Protein AF-A0A1Q5UJ28-F1 (afdb_monomer_lite)

pLDDT: mean 77.46, std 13.83, range [41.47, 95.75]

Organism: NCBI:txid1316194

Secondary structure (DSSP, 8-state):
--TTPPEEESSS----TTEEE--TTSPPEEEE-TTS-HHHHHHHHHHHHHHTTT--TTS-SEEEE-HHHHHHHHHHHHHHHHHHTTS---------SHHHHHHHHHHHTTSEEEEEETTEEEEEEPPPHHHHTT--

Radius of gyration: 19.51 Å; chains: 1; bounding box: 50×35×51 Å

Sequence (136 aa):
MLSTALIIDQTGITDAPNSVKSLPNLRSVAVIDRTADVEKAAQQILPAHLAFSGQSPHAPDLIIVNEWVKDKFIDTMTQERLRLNREVRSSHADKHVAWKKAVTDAESKGEAKLIKKEGLYMVDVQQSLADAALTL

Structure (mmCIF, N/CA/C/O backbone):
data_AF-A0A1Q5UJ28-F1
#
_entry.id   AF-A0A1Q5UJ28-F1
#
loop_
_atom_site.group_PDB
_atom_site.id
_atom_site.type_symbol
_atom_site.label_atom_id
_atom_site.label_alt_id
_atom_site.label_comp_id
_atom_site.label_asym_id
_atom_site.label_entity_id
_atom_site.label_seq_id
_atom_site.pdbx_PDB_ins_code
_atom_site.Cartn_x
_atom_site.Cartn_y
_atom_site.Cartn_z
_atom_site.occupancy
_atom_site.B_iso_or_equiv
_atom_site.auth_seq_id
_atom_site.auth_comp_id
_atom_site.auth_asym_id
_atom_site.auth_atom_id
_atom_site.pdbx_PDB_model_num
ATOM 1 N N . MET A 1 1 ? 23.231 -10.901 -37.982 1.00 52.78 1 MET A N 1
ATOM 2 C CA . MET A 1 1 ? 22.543 -11.708 -36.947 1.00 52.78 1 MET A CA 1
ATOM 3 C C . MET A 1 1 ? 21.859 -10.887 -35.841 1.00 52.78 1 MET A C 1
ATOM 5 O O . MET A 1 1 ? 21.143 -11.490 -35.062 1.00 52.78 1 MET A O 1
ATOM 9 N N . LEU A 1 2 ? 21.965 -9.545 -35.794 1.00 56.41 2 LEU A N 1
ATOM 10 C CA . LEU A 1 2 ? 21.183 -8.699 -34.860 1.00 56.41 2 LEU A CA 1
ATOM 11 C C . LEU A 1 2 ? 19.879 -8.119 -35.445 1.00 56.41 2 LEU A C 1
ATOM 13 O O . LEU A 1 2 ? 19.094 -7.537 -34.710 1.00 56.41 2 LEU A O 1
ATOM 17 N N . SER A 1 3 ? 19.614 -8.296 -36.742 1.00 62.53 3 SER A N 1
ATOM 18 C CA . SER A 1 3 ? 18.458 -7.705 -37.440 1.00 62.53 3 SER A CA 1
ATOM 19 C C . SER A 1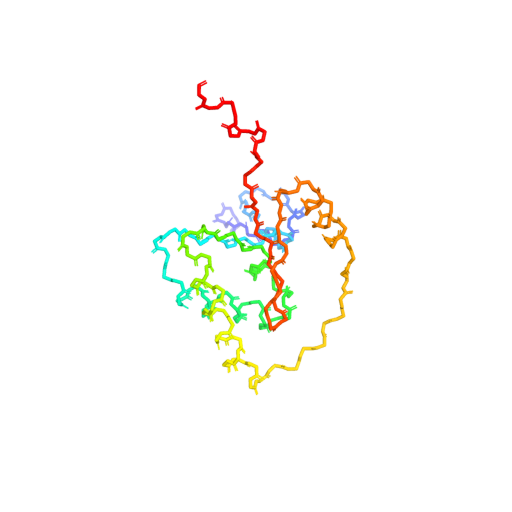 3 ? 17.090 -8.252 -37.005 1.00 62.53 3 SER A C 1
ATOM 21 O O . SER A 1 3 ? 16.071 -7.719 -37.425 1.00 62.53 3 SER A O 1
ATOM 23 N N . THR A 1 4 ? 17.062 -9.306 -36.187 1.00 74.19 4 THR A N 1
ATOM 24 C CA . THR A 1 4 ? 15.841 -9.963 -35.686 1.00 74.19 4 THR A CA 1
ATOM 25 C C . THR A 1 4 ? 15.706 -9.907 -34.162 1.00 74.19 4 THR A C 1
ATOM 27 O O . THR A 1 4 ? 14.743 -10.443 -33.621 1.00 74.19 4 THR A O 1
ATOM 30 N N . ALA A 1 5 ? 16.659 -9.295 -33.452 1.00 79.00 5 ALA A N 1
ATOM 31 C CA . ALA A 1 5 ? 16.641 -9.239 -31.993 1.00 79.00 5 ALA A CA 1
ATOM 32 C C . ALA A 1 5 ? 15.830 -8.029 -31.499 1.00 79.00 5 ALA A C 1
ATOM 34 O O . ALA A 1 5 ? 16.018 -6.916 -31.993 1.00 79.00 5 ALA A O 1
ATOM 35 N N . LEU A 1 6 ? 14.948 -8.253 -30.520 1.00 82.25 6 LEU A N 1
ATOM 36 C CA . LEU A 1 6 ? 14.272 -7.199 -29.759 1.00 82.25 6 LEU A CA 1
ATOM 37 C C . LEU A 1 6 ? 15.166 -6.802 -28.579 1.00 82.25 6 LEU A C 1
ATOM 39 O O . LEU A 1 6 ? 15.479 -7.640 -27.733 1.00 82.25 6 LEU A O 1
ATOM 43 N N . ILE A 1 7 ? 15.586 -5.541 -28.520 1.00 85.12 7 ILE A N 1
ATOM 44 C CA . ILE A 1 7 ? 16.433 -5.035 -27.433 1.00 85.12 7 ILE A CA 1
ATOM 45 C C . ILE A 1 7 ? 15.539 -4.611 -26.264 1.00 85.12 7 ILE A C 1
ATOM 47 O O . ILE A 1 7 ? 14.629 -3.808 -26.442 1.00 85.12 7 ILE A O 1
ATOM 51 N N . ILE A 1 8 ? 15.803 -5.107 -25.055 1.00 84.06 8 ILE A N 1
ATOM 52 C CA . ILE A 1 8 ? 15.172 -4.584 -23.836 1.00 84.06 8 ILE A CA 1
ATOM 53 C C . ILE A 1 8 ? 16.133 -3.563 -23.220 1.00 84.06 8 ILE A C 1
ATOM 55 O O . ILE A 1 8 ? 17.163 -3.941 -22.664 1.00 84.06 8 ILE A O 1
ATOM 59 N N . ASP A 1 9 ? 15.813 -2.274 -23.318 1.00 83.00 9 ASP A N 1
ATOM 60 C CA . ASP A 1 9 ? 16.581 -1.220 -22.653 1.00 83.00 9 ASP A CA 1
ATOM 61 C C . ASP A 1 9 ? 16.088 -1.043 -21.212 1.00 83.00 9 ASP A C 1
ATOM 63 O O . ASP A 1 9 ? 15.054 -0.425 -20.966 1.00 83.00 9 ASP A O 1
ATOM 67 N N . GLN A 1 10 ? 16.845 -1.583 -20.256 1.00 79.31 10 GLN A N 1
ATOM 68 C CA . GLN A 1 10 ? 16.580 -1.447 -18.817 1.00 79.31 10 GLN A CA 1
ATOM 69 C C . GLN A 1 10 ? 17.224 -0.201 -18.192 1.00 79.31 10 GLN A C 1
ATOM 71 O O . GLN A 1 10 ? 17.098 0.032 -16.994 1.00 79.31 10 GLN A O 1
ATOM 76 N N . THR A 1 11 ? 17.952 0.587 -18.981 1.00 75.50 11 THR A N 1
ATOM 77 C CA . THR A 1 11 ? 18.633 1.801 -18.512 1.00 75.50 11 THR A CA 1
ATOM 78 C C . THR A 1 11 ? 17.813 3.051 -18.806 1.00 75.50 11 THR A C 1
ATOM 80 O O . THR A 1 11 ? 17.913 4.038 -18.082 1.00 75.50 11 THR A O 1
ATOM 83 N N . GLY A 1 12 ? 16.982 3.004 -19.853 1.00 72.56 12 GLY A N 1
ATOM 84 C CA . GLY A 1 12 ? 16.213 4.144 -20.347 1.00 72.56 12 GLY A CA 1
ATOM 85 C C . GLY A 1 12 ? 17.037 5.160 -21.136 1.00 72.56 12 GLY A C 1
ATOM 86 O O . GLY A 1 12 ? 16.497 6.190 -21.537 1.00 72.56 12 GLY A O 1
ATOM 87 N N . ILE A 1 13 ? 18.329 4.891 -21.332 1.00 76.50 13 ILE A N 1
ATOM 88 C CA . ILE A 1 13 ? 19.301 5.805 -21.944 1.00 76.50 13 ILE A CA 1
ATOM 89 C C . ILE A 1 13 ? 19.462 5.503 -23.441 1.00 76.50 13 ILE A C 1
ATOM 91 O O . ILE A 1 13 ? 19.932 6.349 -24.197 1.00 76.50 13 ILE A O 1
ATOM 95 N N . THR A 1 14 ? 19.079 4.307 -23.892 1.00 73.75 14 THR A N 1
ATOM 96 C CA . THR A 1 14 ? 19.401 3.830 -25.236 1.00 73.75 14 THR A CA 1
ATOM 97 C C . THR A 1 14 ? 18.240 4.081 -26.198 1.00 73.75 14 THR A C 1
ATOM 99 O O . THR A 1 14 ? 17.115 3.650 -25.961 1.00 73.75 14 THR A O 1
ATOM 102 N N . ASP A 1 15 ? 18.525 4.714 -27.336 1.00 72.44 15 ASP A N 1
ATOM 103 C CA . ASP A 1 15 ? 17.569 4.922 -28.436 1.00 72.44 15 ASP A CA 1
ATOM 104 C C . ASP A 1 15 ? 17.846 3.969 -29.612 1.00 72.44 15 ASP A C 1
ATOM 106 O O . ASP A 1 15 ? 17.934 4.367 -30.774 1.00 72.44 15 ASP A O 1
ATOM 110 N N . ALA A 1 16 ? 18.036 2.680 -29.318 1.00 78.69 16 ALA A N 1
ATOM 111 C CA . ALA A 1 16 ? 18.279 1.683 -30.356 1.00 78.69 16 ALA A CA 1
ATOM 112 C C . ALA A 1 16 ? 16.986 1.377 -31.144 1.00 78.69 16 ALA A C 1
ATOM 114 O O . ALA A 1 16 ? 15.922 1.217 -30.533 1.00 78.69 16 ALA A O 1
ATOM 115 N N . PRO A 1 17 ? 17.044 1.237 -32.483 1.00 75.38 17 PRO A N 1
ATOM 116 C CA . PRO A 1 17 ? 15.907 0.757 -33.263 1.00 75.38 17 PRO A CA 1
ATOM 117 C C . PRO A 1 17 ? 15.544 -0.681 -32.857 1.00 75.38 17 PRO A C 1
ATOM 119 O O . PRO A 1 17 ? 16.423 -1.483 -32.547 1.00 75.38 17 PRO A O 1
ATOM 122 N N . ASN A 1 18 ? 14.245 -1.006 -32.872 1.00 79.75 18 ASN A N 1
ATOM 123 C CA . ASN A 1 18 ? 13.694 -2.281 -32.389 1.00 79.75 18 ASN A CA 1
ATOM 124 C C . ASN A 1 18 ? 13.981 -2.556 -30.896 1.00 79.75 18 ASN A C 1
ATOM 126 O O . ASN A 1 18 ? 14.420 -3.648 -30.522 1.00 79.75 18 ASN A O 1
ATOM 130 N N . SER A 1 19 ? 13.741 -1.552 -30.042 1.00 84.75 19 SER A N 1
ATOM 131 C CA . SER A 1 19 ? 13.891 -1.668 -28.590 1.00 84.75 19 SER A CA 1
ATOM 132 C C . SER A 1 19 ? 12.603 -1.373 -27.815 1.00 84.75 19 SER A C 1
ATOM 134 O O . SER A 1 19 ? 11.763 -0.580 -28.238 1.00 84.75 19 SER A O 1
ATOM 136 N N . VAL A 1 20 ? 12.455 -2.026 -26.661 1.00 83.88 20 VAL A N 1
ATOM 137 C CA . VAL A 1 20 ? 11.432 -1.746 -25.647 1.00 83.88 20 VAL A CA 1
ATOM 138 C C . VAL A 1 20 ? 12.133 -1.189 -24.417 1.00 83.88 20 VAL A C 1
ATOM 140 O O . VAL A 1 20 ? 13.053 -1.815 -23.889 1.00 83.88 20 VAL A O 1
ATOM 143 N N . LYS A 1 21 ? 11.686 -0.021 -23.946 1.00 83.31 21 LYS A N 1
ATOM 144 C CA . LYS A 1 21 ? 12.225 0.621 -22.743 1.00 83.31 21 LYS A CA 1
ATOM 145 C C . LYS A 1 21 ? 11.517 0.096 -21.498 1.00 83.31 21 LYS A C 1
ATOM 147 O O . LYS A 1 21 ? 10.309 0.254 -21.348 1.00 83.31 21 LYS A O 1
ATOM 152 N N . SER A 1 22 ? 12.287 -0.482 -20.588 1.00 75.44 22 SER A N 1
ATOM 153 C CA . SER A 1 22 ? 11.869 -0.845 -19.239 1.00 75.44 22 SER A CA 1
ATOM 154 C C . SER A 1 22 ? 12.533 0.125 -18.271 1.00 75.44 22 SER A C 1
ATOM 156 O O . SER A 1 22 ? 13.670 -0.087 -17.870 1.00 75.44 22 SER A O 1
ATOM 158 N N . LEU A 1 23 ? 11.844 1.206 -17.913 1.00 74.12 23 LEU A N 1
ATOM 159 C CA . LEU A 1 23 ? 12.390 2.229 -17.021 1.00 74.12 23 LEU A CA 1
ATOM 160 C C . LEU A 1 23 ? 12.314 1.759 -15.552 1.00 74.12 23 LEU A C 1
ATOM 162 O O . LEU A 1 23 ? 11.216 1.716 -14.997 1.00 74.12 23 LEU A O 1
ATOM 166 N N . PRO A 1 24 ? 13.445 1.462 -14.883 1.00 68.50 24 PRO A N 1
ATOM 167 C CA . PRO A 1 24 ? 13.454 0.959 -13.506 1.00 68.50 24 PRO A CA 1
ATOM 168 C C . PRO A 1 24 ? 13.144 2.055 -12.476 1.00 68.50 24 PRO A C 1
ATOM 170 O O . PRO A 1 24 ? 12.895 1.766 -11.314 1.00 68.50 24 PRO A O 1
ATOM 173 N N . ASN A 1 25 ? 13.157 3.320 -12.899 1.00 73.19 25 ASN A N 1
ATOM 174 C CA . ASN A 1 25 ? 12.866 4.471 -12.044 1.00 73.19 25 ASN A CA 1
ATOM 175 C C . ASN A 1 25 ? 11.381 4.863 -12.063 1.00 73.19 25 ASN A C 1
ATOM 177 O O . ASN A 1 25 ? 11.009 5.866 -11.452 1.00 73.19 25 ASN A O 1
ATOM 181 N N . LEU A 1 26 ? 10.539 4.139 -12.809 1.00 75.50 26 LEU A N 1
ATOM 182 C CA . LEU A 1 26 ? 9.104 4.391 -12.789 1.00 75.50 26 LEU A CA 1
ATOM 183 C C . LEU A 1 26 ? 8.498 3.912 -11.479 1.00 75.50 26 LEU A C 1
ATOM 185 O O . LEU A 1 26 ? 8.907 2.911 -10.897 1.00 75.50 26 LEU A O 1
ATOM 189 N N . ARG A 1 27 ? 7.478 4.646 -11.044 1.00 76.75 27 ARG A N 1
ATOM 190 C CA . ARG A 1 27 ? 6.712 4.311 -9.857 1.00 76.75 27 ARG A CA 1
ATOM 191 C C . ARG A 1 27 ? 5.826 3.088 -10.116 1.00 76.75 27 ARG A C 1
ATOM 193 O O . ARG A 1 27 ? 5.053 3.091 -11.072 1.00 76.75 27 ARG A O 1
ATOM 200 N N . SER A 1 28 ? 5.896 2.090 -9.237 1.00 83.44 28 SER A N 1
ATOM 201 C CA . SER A 1 28 ? 4.967 0.955 -9.226 1.00 83.44 28 SER A CA 1
ATOM 202 C C . SER A 1 28 ? 3.734 1.304 -8.389 1.00 83.44 28 SER A C 1
ATOM 204 O O . SER A 1 28 ? 3.853 1.701 -7.230 1.00 83.44 28 SER A O 1
ATOM 206 N N . VAL A 1 29 ? 2.544 1.172 -8.979 1.00 87.88 29 VAL A N 1
ATOM 207 C CA . VAL A 1 29 ? 1.267 1.514 -8.337 1.00 87.88 29 VAL A CA 1
ATOM 208 C C . VAL A 1 29 ? 0.384 0.275 -8.271 1.00 87.88 29 VAL A C 1
ATOM 210 O O . VAL A 1 29 ? 0.195 -0.408 -9.276 1.00 87.88 29 VAL A O 1
ATOM 213 N N . ALA A 1 30 ? -0.189 0.006 -7.100 1.00 90.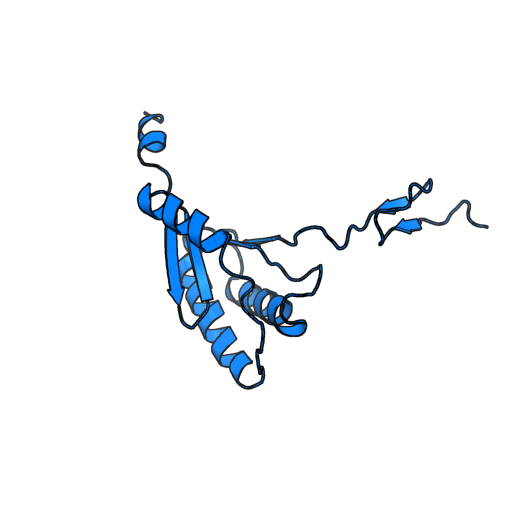94 30 ALA A N 1
ATOM 214 C CA . ALA A 1 30 ? -1.226 -1.003 -6.924 1.00 90.94 30 ALA A CA 1
ATOM 215 C C . ALA A 1 30 ? -2.598 -0.330 -6.825 1.00 90.94 30 ALA A C 1
ATOM 217 O O . ALA A 1 30 ? -2.754 0.667 -6.122 1.00 90.94 30 ALA A O 1
ATOM 218 N N . VAL A 1 31 ? -3.599 -0.887 -7.505 1.00 93.19 31 VAL A N 1
ATOM 219 C CA . VAL A 1 31 ? -4.992 -0.433 -7.422 1.00 93.19 31 VAL A CA 1
ATOM 220 C C . VAL A 1 31 ? -5.843 -1.593 -6.927 1.00 93.19 31 VAL A C 1
ATOM 222 O O . VAL A 1 31 ? -5.815 -2.675 -7.507 1.00 93.19 31 VAL A O 1
ATOM 225 N N . ILE A 1 32 ? -6.581 -1.366 -5.845 1.00 94.19 32 ILE A N 1
ATOM 226 C CA . ILE A 1 32 ? -7.475 -2.341 -5.224 1.00 94.19 32 ILE A CA 1
ATOM 227 C C . ILE A 1 32 ? -8.898 -1.864 -5.468 1.00 94.19 32 ILE A C 1
ATOM 229 O O . ILE A 1 32 ? -9.372 -0.929 -4.821 1.00 94.19 32 ILE A O 1
ATOM 233 N N . ASP A 1 33 ? -9.561 -2.479 -6.441 1.00 94.25 33 ASP A N 1
ATOM 234 C CA . ASP A 1 33 ? -10.956 -2.191 -6.747 1.00 94.25 33 ASP A CA 1
ATOM 235 C C . ASP A 1 33 ? -11.925 -2.884 -5.770 1.00 94.25 33 ASP A C 1
ATOM 237 O O . ASP A 1 33 ? -11.535 -3.659 -4.895 1.00 94.25 33 ASP A O 1
ATOM 241 N N . ARG A 1 34 ? -13.222 -2.596 -5.924 1.00 92.94 34 ARG A N 1
ATOM 242 C CA . ARG A 1 34 ? -14.300 -3.112 -5.064 1.00 92.94 34 ARG A CA 1
ATOM 243 C C . ARG A 1 34 ? -14.409 -4.646 -5.048 1.00 92.94 34 ARG A C 1
ATOM 245 O O . ARG A 1 34 ? -14.909 -5.209 -4.079 1.00 92.94 34 ARG A O 1
ATOM 252 N N . THR A 1 35 ? -14.020 -5.309 -6.129 1.00 94.81 35 THR A N 1
ATOM 253 C CA . THR A 1 35 ? -14.139 -6.760 -6.338 1.00 94.81 35 THR A CA 1
ATOM 254 C C . THR A 1 35 ? -12.847 -7.519 -6.053 1.00 94.81 35 THR A C 1
ATOM 256 O O . THR A 1 35 ? -12.815 -8.743 -6.177 1.00 94.81 35 THR A O 1
ATOM 259 N N . ALA A 1 36 ? -11.788 -6.811 -5.656 1.00 92.62 36 ALA A N 1
ATOM 260 C CA . ALA A 1 36 ? -10.496 -7.408 -5.389 1.00 92.62 36 ALA A CA 1
ATOM 261 C C . ALA A 1 36 ? -10.547 -8.427 -4.236 1.00 92.62 36 ALA A C 1
ATOM 263 O O . ALA A 1 36 ? -11.217 -8.237 -3.217 1.00 92.62 36 ALA A O 1
ATOM 264 N N . ASP A 1 37 ? -9.760 -9.494 -4.377 1.00 95.75 37 ASP A N 1
ATOM 265 C CA . ASP A 1 37 ? -9.433 -10.412 -3.285 1.00 95.75 37 ASP A CA 1
ATOM 266 C C . ASP A 1 37 ? -8.426 -9.718 -2.354 1.00 95.75 37 ASP A C 1
ATOM 268 O O . ASP A 1 37 ? -7.212 -9.727 -2.577 1.00 95.75 37 ASP A O 1
ATOM 272 N N . VAL A 1 38 ? -8.969 -9.029 -1.351 1.00 95.19 38 VAL A N 1
ATOM 273 C CA . VAL A 1 38 ? -8.230 -8.192 -0.399 1.00 95.19 38 VAL A CA 1
ATOM 274 C C . VAL A 1 38 ? -7.160 -8.993 0.350 1.00 95.19 38 VAL A C 1
ATOM 276 O O . VAL A 1 38 ? -6.047 -8.503 0.550 1.00 95.19 38 VAL A O 1
ATOM 279 N N . GLU A 1 39 ? -7.475 -10.232 0.725 1.00 93.75 39 GLU A N 1
ATOM 280 C CA . GLU A 1 39 ? -6.569 -11.155 1.401 1.00 93.75 39 GLU A CA 1
ATOM 281 C C . GLU A 1 39 ? -5.346 -11.476 0.542 1.00 93.75 39 GLU A C 1
ATOM 283 O O . GLU A 1 39 ? -4.207 -11.278 0.979 1.00 93.75 39 GLU A O 1
ATOM 288 N N . LYS A 1 40 ? -5.564 -11.897 -0.709 1.00 93.75 40 LYS A N 1
ATOM 289 C CA . LYS A 1 40 ? -4.455 -12.162 -1.635 1.00 93.75 40 LYS A CA 1
ATOM 290 C C . LYS A 1 40 ? -3.655 -10.904 -1.953 1.00 93.75 40 LYS A C 1
ATOM 292 O O . LYS A 1 40 ? -2.427 -10.973 -2.022 1.00 93.75 40 LYS A O 1
ATOM 297 N N . ALA A 1 41 ? -4.321 -9.761 -2.119 1.00 93.12 41 ALA A N 1
ATOM 298 C CA . ALA A 1 41 ? -3.650 -8.494 -2.392 1.00 93.12 41 ALA A CA 1
ATOM 299 C C . ALA A 1 41 ? -2.677 -8.127 -1.261 1.00 93.12 41 ALA A C 1
ATOM 301 O O . ALA A 1 41 ? -1.510 -7.832 -1.523 1.00 93.12 41 ALA A O 1
ATOM 302 N N . ALA A 1 42 ? -3.111 -8.216 -0.001 1.00 91.31 42 ALA A N 1
ATOM 303 C CA . ALA A 1 42 ? -2.247 -7.955 1.149 1.00 91.31 42 ALA A CA 1
ATOM 304 C C . ALA A 1 42 ? -1.057 -8.928 1.221 1.00 91.31 42 ALA A C 1
ATOM 306 O O . ALA A 1 42 ? 0.081 -8.499 1.424 1.00 91.31 42 ALA A O 1
ATOM 307 N N . GLN A 1 43 ? -1.301 -10.219 0.971 1.00 91.06 43 GLN A N 1
ATOM 308 C CA . GLN A 1 43 ? -0.270 -11.262 0.968 1.00 91.06 43 GLN A CA 1
ATOM 309 C C . GLN A 1 43 ? 0.789 -11.088 -0.122 1.00 91.06 43 GLN A C 1
ATOM 311 O O . GLN A 1 43 ? 1.894 -11.601 0.031 1.00 91.06 43 GLN A O 1
ATOM 316 N N . GLN A 1 44 ? 0.484 -10.384 -1.212 1.00 89.44 44 GLN A N 1
ATOM 317 C CA . GLN A 1 44 ? 1.442 -10.122 -2.288 1.00 89.44 44 GLN A CA 1
ATOM 318 C C . GLN A 1 44 ? 2.130 -8.764 -2.137 1.00 89.44 44 GLN A C 1
ATOM 320 O O . GLN A 1 44 ? 3.353 -8.672 -2.257 1.00 89.44 44 GLN A O 1
ATOM 325 N N . ILE A 1 45 ? 1.362 -7.712 -1.842 1.00 89.56 45 ILE A N 1
ATOM 326 C CA . ILE A 1 45 ? 1.871 -6.338 -1.775 1.00 89.56 45 ILE A CA 1
ATOM 327 C C . ILE A 1 45 ? 2.826 -6.171 -0.591 1.00 89.56 45 ILE A C 1
ATOM 329 O O . ILE A 1 45 ? 3.891 -5.570 -0.736 1.00 89.56 45 ILE A O 1
ATOM 333 N N . LEU A 1 46 ? 2.480 -6.716 0.579 1.00 86.38 46 LEU A N 1
ATOM 334 C CA . LEU A 1 46 ? 3.267 -6.487 1.786 1.00 86.38 46 LEU A CA 1
ATOM 335 C C . LEU A 1 46 ? 4.660 -7.132 1.718 1.00 86.38 46 LEU A C 1
ATOM 337 O O . LEU A 1 46 ? 5.637 -6.420 1.958 1.00 86.38 46 LEU A O 1
ATOM 341 N N . PRO A 1 47 ? 4.819 -8.415 1.334 1.00 84.50 47 PRO A N 1
ATOM 342 C CA . PRO A 1 47 ? 6.147 -8.985 1.135 1.00 84.50 47 PRO A CA 1
ATOM 343 C C . PRO A 1 47 ? 6.917 -8.303 0.011 1.00 84.50 47 PRO A C 1
ATOM 345 O O . PRO A 1 47 ? 8.118 -8.112 0.161 1.00 84.50 47 PRO A O 1
ATOM 348 N N . ALA A 1 48 ? 6.260 -7.889 -1.080 1.00 84.12 48 ALA A N 1
ATOM 349 C CA . ALA A 1 48 ? 6.933 -7.153 -2.151 1.00 84.12 48 ALA A CA 1
ATOM 350 C C . ALA A 1 48 ? 7.559 -5.851 -1.627 1.00 84.12 48 ALA A C 1
ATOM 352 O O . ALA A 1 48 ? 8.703 -5.538 -1.959 1.00 84.12 48 ALA A O 1
ATOM 353 N N . HIS A 1 49 ? 6.847 -5.139 -0.749 1.00 78.75 49 HIS A N 1
ATOM 354 C CA . HIS A 1 49 ? 7.356 -3.936 -0.102 1.00 78.75 49 HIS A CA 1
ATOM 355 C C . HIS A 1 49 ? 8.449 -4.245 0.940 1.00 78.75 49 HIS A C 1
ATOM 357 O O . HIS A 1 49 ? 9.434 -3.521 1.031 1.00 78.75 49 HIS A O 1
ATOM 363 N N . LEU A 1 50 ? 8.343 -5.336 1.707 1.00 77.56 50 LEU A N 1
ATOM 364 C CA . LEU A 1 50 ? 9.311 -5.663 2.766 1.00 77.56 50 LEU A CA 1
ATOM 365 C C . LEU A 1 50 ? 10.597 -6.347 2.266 1.00 77.56 50 LEU A C 1
ATOM 367 O O . LEU A 1 50 ? 11.667 -6.079 2.812 1.00 77.56 50 LEU A O 1
ATOM 371 N N . ALA A 1 51 ? 10.525 -7.193 1.234 1.00 71.94 51 ALA A N 1
ATOM 372 C CA . ALA A 1 51 ? 11.615 -8.076 0.797 1.00 71.94 51 ALA A CA 1
ATOM 373 C C . ALA A 1 51 ? 12.911 -7.337 0.424 1.00 71.94 51 ALA A C 1
ATOM 375 O O . ALA A 1 51 ? 14.002 -7.855 0.642 1.00 71.94 51 ALA A O 1
ATOM 376 N N . PHE A 1 52 ? 12.799 -6.109 -0.090 1.00 69.69 52 PHE A N 1
ATOM 377 C CA . PHE A 1 52 ? 13.940 -5.259 -0.446 1.00 69.69 52 PHE A CA 1
ATOM 378 C C . PHE A 1 52 ? 13.947 -3.938 0.328 1.00 69.69 52 PHE A C 1
ATOM 380 O O . PHE A 1 52 ? 14.462 -2.939 -0.166 1.00 69.69 52 PHE A O 1
ATOM 387 N N . SER A 1 53 ? 13.337 -3.895 1.521 1.00 67.81 53 SER A N 1
ATOM 388 C CA . SER A 1 53 ? 13.135 -2.643 2.274 1.00 67.81 53 SER A CA 1
ATOM 389 C C . SER A 1 53 ? 12.493 -1.531 1.423 1.00 67.81 53 SER A C 1
ATOM 391 O O . SER A 1 53 ? 12.876 -0.369 1.516 1.00 67.81 53 SER 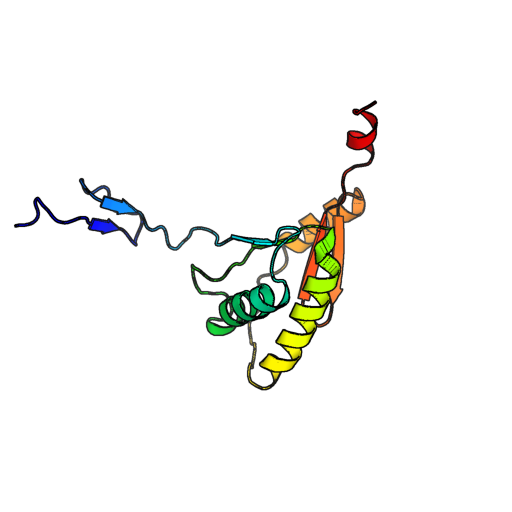A O 1
ATOM 393 N N . GLY A 1 54 ? 11.574 -1.896 0.528 1.00 66.56 54 GLY A N 1
ATOM 394 C CA . GLY A 1 54 ? 10.899 -0.977 -0.389 1.00 66.56 54 GLY A CA 1
ATOM 395 C C . GLY A 1 54 ? 11.753 -0.473 -1.556 1.00 66.56 54 GLY A C 1
ATOM 396 O O . GLY A 1 54 ? 11.296 0.391 -2.291 1.00 66.56 54 GLY A O 1
ATOM 397 N N . GLN A 1 55 ? 12.974 -0.986 -1.755 1.00 69.06 55 GLN A N 1
ATOM 398 C CA . GLN A 1 55 ? 13.883 -0.516 -2.815 1.00 69.06 55 GLN A CA 1
ATOM 399 C C . GLN A 1 55 ? 13.748 -1.266 -4.144 1.00 69.06 55 GLN A C 1
ATOM 401 O O . GLN A 1 55 ? 14.474 -0.974 -5.092 1.00 69.06 55 GLN A O 1
ATOM 406 N N . SER A 1 56 ? 12.841 -2.240 -4.230 1.00 73.88 56 SER A N 1
ATOM 407 C CA . SER A 1 56 ? 12.573 -2.908 -5.501 1.00 73.88 56 SER A CA 1
ATOM 408 C C . SER A 1 56 ? 11.837 -1.952 -6.447 1.00 73.88 56 SER A C 1
ATOM 410 O O . SER A 1 56 ? 10.785 -1.445 -6.060 1.00 73.88 56 SER A O 1
ATOM 412 N N . PRO A 1 57 ? 12.304 -1.774 -7.699 1.00 74.38 57 PRO A N 1
ATOM 413 C CA . PRO A 1 57 ? 11.600 -1.016 -8.742 1.00 74.38 57 PRO A CA 1
ATOM 414 C C . PRO A 1 57 ? 10.147 -1.442 -8.970 1.00 74.38 57 PRO A C 1
ATOM 416 O O . PRO A 1 57 ? 9.322 -0.673 -9.452 1.00 74.38 57 PRO A O 1
ATOM 419 N N . HIS A 1 58 ? 9.837 -2.699 -8.651 1.00 76.12 58 HIS A N 1
ATOM 420 C CA . HIS A 1 58 ? 8.533 -3.301 -8.903 1.00 76.12 58 HIS A CA 1
ATOM 421 C C . HIS A 1 58 ? 7.679 -3.419 -7.643 1.00 76.12 58 HIS A C 1
ATOM 423 O O . HIS A 1 58 ? 6.496 -3.744 -7.750 1.00 76.12 58 HIS A O 1
ATOM 429 N N . ALA A 1 59 ? 8.243 -3.144 -6.462 1.00 81.62 59 ALA A N 1
ATOM 430 C CA . ALA A 1 59 ? 7.455 -3.082 -5.242 1.00 81.62 59 ALA A CA 1
ATOM 431 C C . ALA A 1 59 ? 6.540 -1.854 -5.310 1.00 81.62 59 ALA A C 1
ATOM 433 O O . ALA A 1 59 ? 7.048 -0.745 -5.479 1.00 81.62 59 ALA A O 1
ATOM 434 N N . PRO A 1 60 ? 5.212 -2.022 -5.185 1.00 83.94 60 PRO A N 1
ATOM 435 C CA . PRO A 1 60 ? 4.314 -0.882 -5.143 1.00 83.94 60 PRO A CA 1
ATOM 436 C C . PRO A 1 60 ? 4.694 0.047 -3.985 1.00 83.94 60 PRO A C 1
ATOM 438 O O . PRO A 1 60 ? 4.825 -0.400 -2.840 1.00 83.94 60 PRO A O 1
ATOM 441 N N . ASP A 1 61 ? 4.880 1.330 -4.284 1.00 79.81 61 ASP A N 1
ATOM 442 C CA . ASP A 1 61 ? 5.115 2.387 -3.289 1.00 79.81 61 ASP A CA 1
ATOM 443 C C . ASP A 1 61 ? 3.860 3.262 -3.078 1.00 79.81 61 ASP A C 1
ATOM 445 O O . ASP A 1 61 ? 3.745 3.956 -2.068 1.00 79.81 61 ASP A O 1
ATOM 449 N N . LEU A 1 62 ? 2.895 3.181 -4.001 1.00 83.62 62 LEU A N 1
ATOM 450 C CA . LEU A 1 62 ? 1.581 3.805 -3.943 1.00 83.62 62 LEU A CA 1
ATOM 451 C C . LEU A 1 62 ? 0.506 2.730 -4.110 1.00 83.62 62 LEU A C 1
ATOM 453 O O . LEU A 1 62 ? 0.486 1.997 -5.098 1.00 83.62 62 LEU A O 1
ATOM 457 N N . ILE A 1 63 ? -0.411 2.663 -3.148 1.00 89.12 63 ILE A N 1
ATOM 458 C CA . ILE A 1 63 ? -1.542 1.736 -3.159 1.00 89.12 63 ILE A CA 1
ATOM 459 C C . ILE A 1 63 ? -2.819 2.571 -3.112 1.00 89.12 63 ILE A C 1
ATOM 461 O O . ILE A 1 63 ? -3.063 3.284 -2.140 1.00 89.12 63 ILE A O 1
ATOM 465 N N . ILE A 1 64 ? -3.623 2.492 -4.166 1.00 90.31 64 ILE A N 1
ATOM 466 C CA . ILE A 1 64 ? -4.924 3.150 -4.267 1.00 90.31 64 ILE A CA 1
ATOM 467 C C . ILE A 1 64 ? -5.980 2.114 -3.920 1.00 90.31 64 ILE A C 1
ATOM 469 O O . ILE A 1 64 ? -6.046 1.059 -4.547 1.00 90.31 64 ILE A O 1
ATOM 473 N N . VAL A 1 65 ? -6.800 2.406 -2.917 1.00 91.88 65 VAL A N 1
ATOM 474 C CA . VAL A 1 65 ? -7.784 1.459 -2.393 1.00 91.88 65 VAL A CA 1
ATOM 475 C C . VAL A 1 65 ? -9.168 2.044 -2.551 1.00 91.88 65 VAL A C 1
ATOM 477 O O . VAL A 1 65 ? -9.421 3.184 -2.170 1.00 91.88 65 VAL A O 1
ATOM 480 N N . ASN A 1 66 ? -10.068 1.251 -3.112 1.00 92.56 66 ASN A N 1
ATOM 481 C CA . ASN A 1 66 ? -11.464 1.612 -3.191 1.00 92.56 66 ASN A CA 1
ATOM 482 C C . ASN A 1 66 ? -12.099 1.696 -1.785 1.00 92.56 66 ASN A C 1
ATOM 484 O O . ASN A 1 66 ? -11.831 0.873 -0.909 1.00 92.56 66 ASN A O 1
ATOM 488 N N . GLU A 1 67 ? -12.976 2.681 -1.582 1.00 89.06 67 GLU A N 1
ATOM 489 C CA . GLU A 1 67 ? -13.574 2.997 -0.279 1.00 89.06 67 GLU A CA 1
ATOM 490 C C . GLU A 1 67 ? -14.331 1.826 0.369 1.00 89.06 67 GLU A C 1
ATOM 492 O O . GLU A 1 67 ? -14.245 1.649 1.582 1.00 89.06 67 GLU A O 1
ATOM 497 N N . TRP A 1 68 ? -15.004 0.980 -0.421 1.00 90.94 68 TRP A N 1
ATOM 498 C CA . TRP A 1 68 ? -15.819 -0.129 0.095 1.00 90.94 68 TRP A CA 1
ATOM 499 C C . TRP A 1 68 ? -14.981 -1.285 0.639 1.00 90.94 68 TRP A C 1
ATOM 501 O O . TRP A 1 68 ? -15.482 -2.097 1.414 1.00 90.94 68 TRP A O 1
ATOM 511 N N . VAL A 1 69 ? -13.716 -1.373 0.229 1.00 93.19 69 VAL A N 1
ATOM 512 C CA . VAL A 1 69 ? -12.777 -2.418 0.661 1.00 93.19 69 VAL A CA 1
ATOM 513 C C . VAL A 1 69 ? -11.653 -1.869 1.538 1.00 93.19 69 VAL A C 1
ATOM 515 O O . VAL A 1 69 ? -10.841 -2.648 2.033 1.00 93.19 69 VAL A O 1
ATOM 518 N N . LYS A 1 70 ? -11.623 -0.550 1.776 1.00 89.94 70 LYS A N 1
ATOM 519 C CA . LYS A 1 70 ? -10.599 0.150 2.563 1.00 89.94 70 LYS A CA 1
ATOM 520 C C . LYS A 1 70 ? -10.410 -0.465 3.945 1.00 89.94 70 LYS A C 1
ATOM 522 O O . LYS A 1 70 ? -9.302 -0.881 4.266 1.00 89.94 70 LYS A O 1
ATOM 527 N N . ASP A 1 71 ? -11.473 -0.562 4.739 1.00 90.25 71 ASP A N 1
ATOM 528 C CA . ASP A 1 71 ? -11.369 -1.024 6.130 1.00 90.25 71 ASP A CA 1
ATOM 529 C C . ASP A 1 71 ? -10.922 -2.487 6.202 1.00 90.25 71 ASP A C 1
ATOM 531 O O . ASP A 1 71 ? -10.010 -2.832 6.955 1.00 90.25 71 ASP A O 1
ATOM 535 N N . LYS A 1 72 ? -11.484 -3.329 5.325 1.00 92.88 72 LYS A N 1
ATOM 536 C CA . LYS A 1 72 ? -11.070 -4.728 5.187 1.00 92.88 72 LYS A CA 1
ATOM 537 C C . LYS A 1 72 ? -9.584 -4.823 4.838 1.00 92.88 72 LYS A C 1
ATOM 539 O O . LYS A 1 72 ? -8.855 -5.580 5.469 1.00 92.88 72 LYS A O 1
ATOM 544 N N . PHE A 1 73 ? -9.122 -4.034 3.870 1.00 91.69 73 PHE A N 1
ATOM 545 C CA . PHE A 1 73 ? -7.724 -4.031 3.449 1.00 91.69 73 PHE A CA 1
ATOM 546 C C . PHE A 1 73 ? -6.780 -3.576 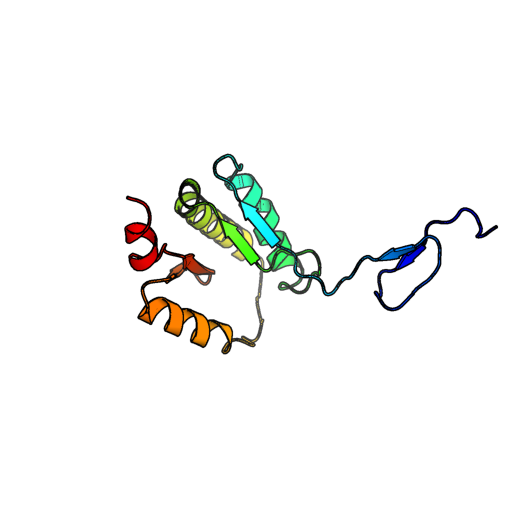4.562 1.00 91.69 73 PHE A C 1
ATOM 548 O O . PHE A 1 73 ? -5.736 -4.197 4.757 1.00 91.69 73 PHE A O 1
ATOM 555 N N . ILE A 1 74 ? -7.162 -2.552 5.329 1.00 88.06 74 ILE A N 1
ATOM 556 C CA . ILE A 1 74 ? -6.412 -2.084 6.502 1.00 88.06 74 ILE A CA 1
ATOM 557 C C . ILE A 1 74 ? -6.223 -3.218 7.506 1.00 88.06 74 ILE A C 1
ATOM 559 O O . ILE A 1 74 ? -5.106 -3.465 7.972 1.00 88.06 74 ILE A O 1
ATOM 563 N N . ASP A 1 75 ? -7.308 -3.907 7.844 1.00 90.56 75 ASP A N 1
ATOM 564 C CA . ASP A 1 75 ? -7.287 -4.988 8.822 1.00 90.56 75 ASP A CA 1
ATOM 565 C C . ASP A 1 75 ? -6.446 -6.165 8.335 1.00 90.56 75 ASP A C 1
ATOM 567 O O . ASP A 1 75 ? -5.570 -6.636 9.063 1.00 90.56 75 ASP A O 1
ATOM 571 N N . THR A 1 76 ? -6.630 -6.584 7.081 1.00 92.06 76 THR A N 1
ATOM 572 C CA . THR A 1 76 ? -5.838 -7.654 6.469 1.00 92.06 76 THR A CA 1
ATOM 573 C C . THR A 1 76 ? -4.349 -7.305 6.426 1.00 92.06 76 THR A C 1
ATOM 575 O O . THR A 1 76 ? -3.527 -8.120 6.835 1.00 92.06 76 THR A O 1
ATOM 578 N N . MET A 1 77 ? -3.976 -6.094 5.998 1.00 88.44 77 MET A N 1
ATOM 579 C CA . MET A 1 77 ? -2.575 -5.652 5.978 1.00 88.44 77 MET A CA 1
ATOM 580 C C . MET A 1 77 ? -1.947 -5.634 7.371 1.00 88.44 77 MET A C 1
ATOM 582 O O . MET A 1 77 ? -0.793 -6.026 7.540 1.00 88.44 77 MET A O 1
ATOM 586 N N . THR A 1 78 ? -2.709 -5.204 8.378 1.00 86.94 78 THR A N 1
ATOM 587 C CA . THR A 1 78 ? -2.265 -5.194 9.777 1.00 86.94 78 THR A CA 1
ATOM 588 C C . THR A 1 78 ? -1.988 -6.621 10.264 1.00 86.94 78 THR A C 1
ATOM 590 O O . THR A 1 78 ? -0.904 -6.909 10.769 1.00 86.94 78 THR A O 1
ATOM 593 N N . GLN A 1 79 ? -2.927 -7.542 10.029 1.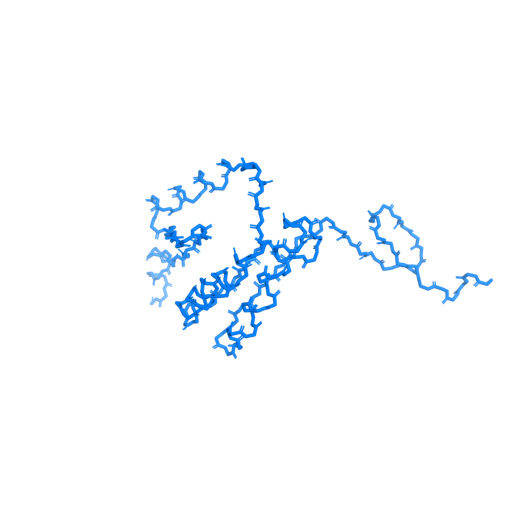00 88.19 79 GLN A N 1
ATOM 594 C CA . GLN A 1 79 ? -2.796 -8.962 10.374 1.00 88.19 79 GLN A CA 1
ATOM 595 C C . GLN A 1 79 ? -1.609 -9.626 9.659 1.00 88.19 79 GLN A C 1
ATOM 597 O O . GLN A 1 79 ? -0.787 -10.289 10.295 1.00 88.19 79 GLN A O 1
ATOM 602 N N . GLU A 1 80 ? -1.471 -9.412 8.348 1.00 87.69 80 GLU A N 1
ATOM 603 C CA . GLU A 1 80 ? -0.357 -9.952 7.562 1.00 87.69 80 GLU A CA 1
ATOM 604 C C . GLU A 1 80 ? 0.986 -9.372 8.016 1.00 87.69 80 GLU A C 1
ATOM 606 O O . GLU A 1 80 ? 1.973 -10.101 8.119 1.00 87.69 80 GLU A O 1
ATOM 611 N N . ARG A 1 81 ? 1.040 -8.089 8.389 1.00 83.38 81 ARG A N 1
ATOM 612 C CA . ARG A 1 81 ? 2.255 -7.499 8.955 1.00 83.38 81 ARG A CA 1
ATOM 613 C C . ARG A 1 81 ? 2.623 -8.131 10.279 1.00 83.38 81 ARG A C 1
ATOM 615 O O . ARG A 1 81 ? 3.786 -8.469 10.454 1.00 83.38 81 ARG A O 1
ATOM 622 N N . LEU A 1 82 ? 1.672 -8.330 11.189 1.00 83.81 82 LEU A N 1
ATOM 623 C CA . LEU A 1 82 ? 1.921 -9.037 12.448 1.00 83.81 82 LEU A CA 1
ATOM 624 C C . LEU A 1 82 ? 2.413 -10.473 12.207 1.00 83.81 82 LEU A C 1
ATOM 626 O O . LEU A 1 82 ? 3.272 -10.963 12.944 1.00 83.81 82 LEU A O 1
ATOM 630 N N . ARG A 1 83 ? 1.929 -11.132 11.147 1.00 84.06 83 ARG A N 1
ATOM 631 C CA . ARG A 1 83 ? 2.406 -12.455 10.722 1.00 84.06 83 ARG A CA 1
ATOM 632 C C . ARG A 1 83 ? 3.861 -12.418 10.238 1.00 84.06 83 ARG A C 1
ATOM 634 O O . ARG A 1 83 ? 4.640 -13.280 10.640 1.00 84.06 83 ARG A O 1
ATOM 641 N N . LEU A 1 84 ? 4.231 -11.422 9.429 1.00 77.44 84 LEU A N 1
ATOM 642 C CA . LEU A 1 84 ? 5.579 -11.253 8.858 1.00 77.44 84 LEU A CA 1
ATOM 643 C C . LEU A 1 84 ? 6.604 -10.662 9.844 1.00 77.44 84 LEU A C 1
ATOM 645 O O . LEU A 1 84 ? 7.787 -10.986 9.771 1.00 77.44 84 LEU A O 1
ATOM 649 N N . ASN A 1 85 ? 6.173 -9.836 10.804 1.00 64.88 85 ASN A N 1
ATOM 650 C CA . ASN A 1 85 ? 7.033 -9.192 11.810 1.00 64.88 85 ASN A CA 1
ATOM 651 C C . ASN A 1 85 ? 7.703 -10.175 12.782 1.00 64.88 85 ASN A C 1
ATOM 653 O O . ASN A 1 85 ? 8.486 -9.751 13.631 1.00 64.88 85 ASN A O 1
ATOM 657 N N . ARG A 1 86 ? 7.452 -11.483 12.655 1.00 56.56 86 ARG A N 1
ATOM 658 C CA . ARG A 1 86 ? 8.294 -12.497 13.297 1.00 56.56 86 ARG A CA 1
ATOM 659 C C . ARG A 1 86 ? 9.710 -12.555 12.698 1.00 56.56 86 ARG A C 1
ATOM 661 O O . ARG A 1 86 ? 10.580 -13.108 13.359 1.00 56.56 86 ARG A O 1
ATOM 668 N N . GLU A 1 87 ? 9.972 -11.957 11.525 1.00 54.34 87 GLU A N 1
ATOM 669 C CA . GLU A 1 87 ? 11.260 -12.117 10.819 1.00 54.34 87 GLU A CA 1
ATOM 670 C C . GLU A 1 87 ? 11.957 -10.835 10.308 1.00 54.34 87 GLU A C 1
ATOM 672 O O . GLU A 1 87 ? 13.091 -10.925 9.841 1.00 54.34 87 GLU A O 1
ATOM 677 N N . VAL A 1 88 ? 11.386 -9.626 10.419 1.00 49.03 88 VAL A N 1
ATOM 678 C CA . 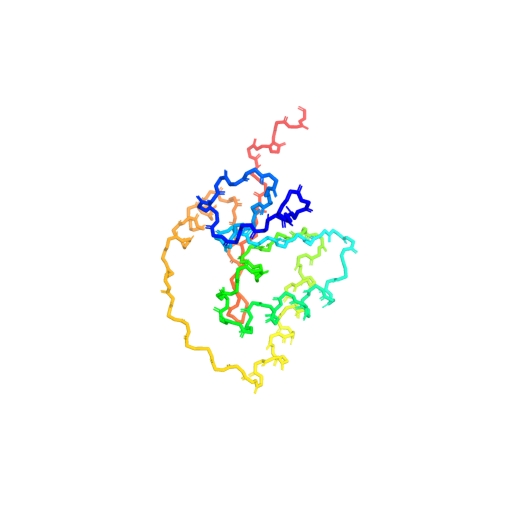VAL A 1 88 ? 11.980 -8.435 9.762 1.00 49.03 88 VAL A CA 1
ATOM 679 C C . VAL A 1 88 ? 12.510 -7.398 10.758 1.00 49.03 88 VAL A C 1
ATOM 681 O O . VAL A 1 88 ? 11.758 -6.698 11.431 1.00 49.03 88 VAL A O 1
ATOM 684 N N . ARG A 1 89 ? 13.841 -7.238 10.803 1.00 45.06 89 ARG A N 1
ATOM 685 C CA . ARG A 1 89 ? 14.514 -6.076 11.409 1.00 45.06 89 ARG A CA 1
ATOM 686 C C . ARG A 1 89 ? 14.514 -4.928 10.399 1.00 45.06 89 ARG A C 1
ATOM 688 O O . ARG A 1 89 ? 15.311 -4.943 9.468 1.00 45.06 89 ARG A O 1
ATOM 695 N N . SER A 1 90 ? 13.659 -3.923 10.566 1.00 52.34 90 SER A N 1
ATOM 696 C CA . SER A 1 90 ? 13.685 -2.739 9.698 1.00 52.34 90 SER A CA 1
ATOM 697 C C . SER A 1 90 ? 14.514 -1.610 10.322 1.00 52.34 90 SER A C 1
ATOM 699 O O . SER A 1 90 ? 14.053 -0.943 11.247 1.00 52.34 90 SER A O 1
ATOM 701 N N . SER A 1 91 ? 15.709 -1.345 9.785 1.00 44.59 91 SER A N 1
ATOM 702 C CA . SER A 1 91 ? 16.367 -0.036 9.898 1.00 44.59 91 SER A CA 1
ATOM 703 C C . SER A 1 91 ? 16.217 0.701 8.567 1.00 44.59 91 SER A C 1
ATOM 705 O O . SER A 1 91 ? 17.102 0.657 7.713 1.00 44.59 91 SER A O 1
ATOM 707 N N . HIS A 1 92 ? 15.074 1.346 8.349 1.00 45.94 92 HIS A N 1
ATOM 708 C CA . HIS A 1 92 ? 14.949 2.325 7.271 1.00 45.94 92 HIS A CA 1
ATOM 709 C C . HIS A 1 92 ? 14.814 3.712 7.885 1.00 45.94 92 HIS A C 1
ATOM 711 O O . HIS A 1 92 ? 13.848 4.014 8.581 1.00 45.94 92 HIS A O 1
ATOM 717 N N . ALA A 1 93 ? 15.856 4.519 7.682 1.00 43.88 93 ALA A N 1
ATOM 718 C CA . ALA A 1 93 ? 15.903 5.902 8.111 1.00 43.88 93 ALA A CA 1
ATOM 719 C C . ALA A 1 93 ? 14.897 6.715 7.289 1.00 43.88 93 ALA A C 1
ATOM 721 O O . ALA A 1 93 ? 14.979 6.802 6.062 1.00 43.88 93 ALA A O 1
ATOM 722 N N . ASP A 1 94 ? 13.945 7.284 8.016 1.00 48.22 94 ASP A N 1
ATOM 723 C CA . ASP A 1 94 ? 12.825 8.097 7.566 1.00 48.22 94 ASP A CA 1
ATOM 724 C C . ASP A 1 94 ? 13.347 9.310 6.753 1.00 48.22 94 ASP A C 1
ATOM 726 O O . ASP A 1 94 ? 13.700 10.345 7.317 1.00 48.22 94 ASP A O 1
ATOM 730 N N . LYS A 1 95 ? 13.386 9.242 5.409 1.00 52.50 95 LYS A N 1
ATOM 731 C CA . LYS A 1 95 ? 13.626 10.415 4.519 1.00 52.50 95 LYS A CA 1
ATOM 732 C C . LYS A 1 95 ? 12.409 11.371 4.493 1.00 52.50 95 LYS A C 1
ATOM 734 O O . LYS A 1 95 ? 12.021 11.925 3.468 1.00 52.50 95 LYS A O 1
ATOM 739 N N . HIS A 1 96 ? 11.743 11.519 5.631 1.00 52.94 96 HIS A N 1
ATOM 740 C CA . HIS A 1 96 ? 10.289 11.563 5.742 1.00 52.94 96 HIS A CA 1
ATOM 741 C C . HIS A 1 96 ? 9.824 12.894 6.330 1.00 52.94 96 HIS A C 1
ATOM 743 O O . HIS A 1 96 ? 9.500 13.008 7.516 1.00 52.94 96 HIS A O 1
ATOM 749 N N . VAL A 1 97 ? 9.807 13.925 5.486 1.00 59.53 97 VAL A N 1
ATOM 750 C CA . VAL A 1 97 ? 9.264 15.242 5.866 1.00 59.53 97 VAL A CA 1
ATOM 751 C C . VAL A 1 97 ? 8.377 15.846 4.769 1.00 59.53 97 VAL A C 1
ATOM 753 O O . VAL A 1 97 ? 7.398 16.513 5.090 1.00 59.53 97 VAL A O 1
ATOM 756 N N . ALA A 1 98 ? 8.631 15.560 3.485 1.00 71.31 98 ALA A N 1
ATOM 757 C CA . ALA A 1 98 ? 7.915 16.215 2.385 1.00 71.31 98 ALA A CA 1
ATOM 758 C C . ALA A 1 98 ? 6.416 15.858 2.310 1.00 71.31 98 ALA A C 1
ATOM 760 O O . ALA A 1 98 ? 5.580 16.757 2.242 1.00 71.31 98 ALA A O 1
ATOM 761 N N . TRP A 1 99 ? 6.055 14.570 2.376 1.00 79.62 99 TRP A N 1
ATOM 762 C CA . TRP A 1 99 ? 4.646 14.160 2.273 1.00 79.62 99 TRP A CA 1
ATOM 763 C C . TRP A 1 99 ? 3.827 14.545 3.512 1.00 79.62 99 TRP A C 1
ATOM 765 O O . TRP A 1 99 ? 2.645 14.844 3.385 1.00 79.62 99 TRP A O 1
ATOM 775 N N . LYS A 1 100 ? 4.456 14.610 4.697 1.00 81.88 100 LYS A N 1
ATOM 776 C CA . LYS A 1 100 ? 3.792 15.023 5.945 1.00 81.88 100 LYS A CA 1
ATOM 777 C C . LYS A 1 100 ? 3.202 16.426 5.812 1.00 81.88 100 LYS A C 1
ATOM 779 O O . LYS A 1 100 ? 2.050 16.626 6.167 1.00 81.88 100 LYS A O 1
ATOM 784 N N . LYS A 1 101 ? 3.961 17.372 5.238 1.00 85.81 101 LYS A N 1
ATOM 785 C CA . LYS A 1 101 ? 3.480 18.740 4.987 1.00 85.81 101 LYS A CA 1
ATOM 786 C C . LYS A 1 101 ? 2.269 18.752 4.049 1.00 85.81 101 LYS A C 1
ATOM 788 O O . LYS A 1 101 ? 1.304 19.450 4.331 1.00 85.81 101 LYS A O 1
ATOM 793 N N . ALA A 1 102 ? 2.327 17.985 2.959 1.00 85.56 102 ALA A N 1
ATOM 794 C CA . ALA A 1 102 ? 1.233 17.902 1.991 1.00 85.56 102 ALA A CA 1
ATOM 795 C C . ALA A 1 102 ? -0.039 17.297 2.607 1.00 85.56 102 ALA A C 1
ATOM 797 O O . ALA A 1 102 ? -1.130 17.807 2.381 1.00 85.56 102 ALA A O 1
ATOM 798 N N . VAL A 1 103 ? 0.101 16.257 3.434 1.00 86.12 103 VAL A N 1
ATOM 799 C CA . VAL A 1 103 ? -1.040 15.639 4.124 1.00 86.12 103 VAL A CA 1
ATOM 800 C C . VAL A 1 103 ? -1.640 16.579 5.162 1.00 86.12 103 VAL A C 1
ATOM 802 O O . VAL A 1 103 ? -2.853 16.708 5.203 1.00 86.12 103 VAL A O 1
ATOM 805 N N . THR A 1 104 ? -0.828 17.295 5.943 1.00 86.94 104 THR A N 1
ATOM 806 C CA . THR A 1 104 ? -1.349 18.281 6.904 1.00 86.94 104 THR A CA 1
ATOM 807 C C . THR A 1 104 ? -2.093 19.433 6.217 1.00 86.94 104 THR A C 1
ATOM 809 O O . THR A 1 104 ? -3.116 19.881 6.728 1.00 86.94 104 THR A O 1
ATOM 812 N N . ASP A 1 105 ? -1.622 19.899 5.054 1.00 88.31 105 ASP A N 1
ATOM 813 C CA . ASP A 1 105 ? -2.339 20.905 4.256 1.00 88.31 105 ASP A CA 1
ATOM 814 C C . ASP A 1 105 ? -3.698 20.370 3.769 1.00 88.31 105 ASP A C 1
ATOM 816 O O . ASP A 1 105 ? -4.720 21.027 3.961 1.00 88.31 105 ASP A O 1
ATOM 820 N N . ALA A 1 106 ? -3.738 19.144 3.237 1.00 85.44 106 ALA A N 1
ATOM 821 C CA . ALA A 1 106 ? -4.980 18.496 2.804 1.00 85.44 106 ALA A CA 1
ATOM 822 C C . ALA A 1 106 ? -5.955 18.218 3.970 1.00 85.44 106 ALA A C 1
ATOM 824 O O . ALA A 1 106 ? -7.162 18.406 3.825 1.00 85.44 106 ALA A O 1
ATOM 825 N N . GLU A 1 107 ? -5.449 17.842 5.150 1.00 86.69 107 GLU A N 1
ATOM 826 C CA . GLU A 1 107 ? -6.256 17.698 6.370 1.00 86.69 107 GLU A CA 1
ATOM 827 C C . GLU A 1 107 ? -6.879 19.034 6.793 1.00 86.69 107 GLU A C 1
ATOM 829 O O . GLU A 1 107 ? -8.054 19.078 7.152 1.00 86.69 107 GLU A O 1
ATOM 834 N N . SER A 1 108 ? -6.127 20.139 6.704 1.00 86.19 108 SER A N 1
ATOM 835 C CA . SER A 1 108 ? -6.638 21.476 7.046 1.00 86.19 108 SER A CA 1
ATOM 836 C C . SER A 1 108 ? -7.775 21.944 6.131 1.00 86.19 108 SER A C 1
ATOM 838 O O . SER A 1 108 ? -8.620 22.733 6.550 1.00 86.19 108 SER A O 1
ATOM 840 N N . LYS A 1 109 ? -7.818 21.419 4.902 1.00 86.19 109 LYS A N 1
ATOM 841 C CA . LYS A 1 109 ? -8.862 21.678 3.903 1.00 86.19 109 LYS A CA 1
ATOM 842 C C . LYS A 1 109 ? -10.041 20.703 3.996 1.00 86.19 109 LYS A C 1
ATOM 844 O O . LYS A 1 109 ? -11.031 20.893 3.300 1.00 86.19 109 LYS A O 1
ATOM 849 N N . GLY A 1 110 ? -9.954 19.673 4.844 1.00 83.38 110 GLY A N 1
ATOM 850 C CA . GLY A 1 110 ? -10.954 18.603 4.919 1.00 83.38 110 GLY A CA 1
ATOM 851 C C . GLY A 1 110 ? -10.970 17.681 3.692 1.00 83.38 110 GLY A C 1
ATOM 852 O O . GLY A 1 110 ? -11.945 16.973 3.479 1.00 83.38 110 GLY A O 1
ATOM 853 N N . GLU A 1 111 ? -9.910 17.691 2.882 1.00 85.44 111 GLU A N 1
ATOM 854 C CA . GLU A 1 111 ? -9.782 16.895 1.649 1.00 85.44 111 GLU A CA 1
ATOM 855 C C . GLU A 1 111 ? -9.150 15.524 1.911 1.00 85.44 111 GLU A C 1
ATOM 857 O O . GLU A 1 111 ? -9.194 14.626 1.071 1.00 85.44 111 GLU A O 1
ATOM 862 N N . ALA A 1 112 ? -8.522 15.346 3.071 1.00 87.31 112 ALA A N 1
ATOM 863 C CA . ALA A 1 112 ? -7.900 14.090 3.445 1.00 87.31 112 ALA A CA 1
ATOM 864 C C . ALA A 1 112 ? -7.904 13.874 4.958 1.00 87.31 112 ALA A C 1
ATOM 866 O O . ALA A 1 112 ? -8.032 14.814 5.741 1.00 87.31 112 ALA A O 1
ATOM 867 N N . LYS A 1 113 ? -7.701 12.622 5.367 1.00 87.38 113 LYS A N 1
ATOM 868 C CA . LYS A 1 113 ? -7.497 12.229 6.761 1.00 87.38 113 LYS A CA 1
ATOM 869 C C . LYS A 1 113 ? -6.374 11.205 6.873 1.00 87.38 113 LYS A C 1
ATOM 871 O O . LYS A 1 113 ? -6.418 10.153 6.234 1.00 87.38 113 LYS A O 1
ATOM 876 N N . LEU A 1 114 ? -5.384 11.477 7.721 1.00 85.56 114 LEU A N 1
ATOM 877 C CA . LEU A 1 114 ? -4.312 10.533 8.010 1.00 85.56 114 LEU A CA 1
ATOM 878 C C . LEU A 1 114 ? -4.783 9.475 9.015 1.00 85.56 114 LEU A C 1
ATOM 880 O O . LEU A 1 114 ? -5.075 9.761 10.177 1.00 85.56 114 LEU A O 1
ATOM 884 N N . ILE A 1 115 ? -4.790 8.221 8.584 1.00 83.19 115 ILE A N 1
ATOM 885 C CA . ILE A 1 115 ? -5.022 7.053 9.426 1.00 83.19 115 ILE A CA 1
ATOM 886 C C . ILE A 1 115 ? -3.662 6.437 9.759 1.00 83.19 115 ILE A C 1
ATOM 888 O O . ILE A 1 115 ? -2.858 6.133 8.876 1.00 83.19 115 ILE A O 1
ATOM 892 N N . LYS A 1 116 ? -3.392 6.262 11.055 1.00 80.38 116 LYS A N 1
ATOM 893 C CA . LYS A 1 116 ? -2.181 5.610 11.566 1.00 80.38 116 LYS A CA 1
ATOM 894 C C . LYS A 1 116 ? -2.587 4.328 12.277 1.00 80.38 116 LYS A C 1
ATOM 896 O O . LYS A 1 116 ? -3.292 4.401 13.281 1.00 80.38 116 LYS A O 1
ATOM 901 N N . LYS A 1 117 ? -2.136 3.172 11.789 1.00 73.88 117 LYS A N 1
ATOM 902 C CA . LYS A 1 117 ? -2.425 1.873 12.414 1.00 73.88 117 LYS A CA 1
ATOM 903 C C . LYS A 1 117 ? -1.170 1.011 12.426 1.00 73.88 117 LYS A C 1
ATOM 905 O O . LYS A 1 117 ? -0.609 0.723 11.380 1.00 73.88 117 LYS A O 1
ATOM 910 N N . GLU A 1 118 ? -0.689 0.675 13.622 1.00 67.56 118 GLU A N 1
ATOM 911 C CA . GLU A 1 118 ? 0.460 -0.221 13.846 1.00 67.56 118 GLU A CA 1
ATOM 912 C C . GLU A 1 118 ? 1.726 0.084 13.012 1.00 67.56 118 GLU A C 1
ATOM 914 O O . GLU A 1 118 ? 2.478 -0.813 12.640 1.00 67.56 118 GLU A O 1
ATOM 919 N N . GLY A 1 119 ? 2.006 1.359 12.726 1.00 63.56 119 GLY A N 1
ATOM 920 C CA . GLY A 1 119 ? 3.168 1.768 11.925 1.00 63.56 119 GLY A CA 1
ATOM 921 C C . GLY A 1 119 ? 2.934 1.790 10.410 1.00 63.56 119 GLY A C 1
ATOM 922 O O . GLY A 1 119 ? 3.869 2.082 9.671 1.00 63.56 119 GLY A O 1
ATOM 923 N N . LEU A 1 120 ? 1.706 1.534 9.947 1.00 67.62 120 LEU A N 1
ATOM 924 C CA . LEU A 1 120 ? 1.245 1.921 8.616 1.00 67.62 120 LEU A CA 1
ATOM 925 C C . LEU A 1 120 ? 0.641 3.330 8.665 1.00 67.62 120 LEU A C 1
ATOM 927 O O . LEU A 1 120 ? -0.105 3.675 9.589 1.00 67.62 120 LEU A O 1
ATOM 931 N N . TYR A 1 121 ? 0.957 4.122 7.643 1.00 74.44 121 TYR A N 1
ATOM 932 C CA . TYR A 1 121 ? 0.368 5.433 7.385 1.00 74.44 121 TYR A CA 1
ATOM 933 C C . TYR A 1 121 ? -0.515 5.332 6.148 1.00 74.44 121 TYR A C 1
ATOM 935 O O . TYR A 1 121 ? -0.077 4.825 5.119 1.00 74.44 121 TYR A O 1
ATOM 943 N N . MET A 1 122 ? -1.746 5.818 6.245 1.00 77.94 122 MET A N 1
ATOM 944 C CA . MET A 1 122 ? -2.704 5.807 5.146 1.00 77.94 122 MET A CA 1
ATOM 945 C C . MET A 1 122 ? -3.398 7.150 5.055 1.00 77.94 122 MET A C 1
ATOM 947 O O . MET A 1 122 ? -3.730 7.746 6.074 1.00 77.94 122 MET A O 1
ATOM 951 N N . VAL A 1 123 ? -3.616 7.623 3.837 1.00 83.38 123 VAL A N 1
ATOM 952 C CA . VAL A 1 123 ? -4.304 8.886 3.586 1.00 83.38 123 VAL A CA 1
ATOM 953 C C . VAL A 1 123 ? -5.651 8.544 2.975 1.00 83.38 123 VAL A C 1
ATOM 955 O O . VAL A 1 123 ? -5.717 8.046 1.855 1.00 83.38 123 VAL A O 1
ATOM 958 N N . ASP A 1 124 ? -6.709 8.757 3.746 1.00 83.81 124 ASP A N 1
ATOM 959 C CA . ASP A 1 124 ? -8.083 8.629 3.280 1.00 83.81 124 ASP A CA 1
ATOM 960 C C . ASP A 1 124 ? -8.469 9.931 2.584 1.00 83.81 124 ASP A C 1
ATOM 962 O O . ASP A 1 124 ? -8.553 10.968 3.240 1.00 83.81 124 ASP A O 1
ATOM 966 N N . VAL A 1 125 ? -8.619 9.898 1.262 1.00 82.44 125 VAL A N 1
ATOM 967 C CA . VAL A 1 125 ? -8.951 11.083 0.461 1.00 82.44 125 VAL A CA 1
ATOM 968 C C . VAL A 1 125 ? -10.463 11.251 0.454 1.00 82.44 125 VAL A C 1
ATOM 970 O O . VAL A 1 125 ? -11.194 10.332 0.089 1.00 82.44 125 VAL A O 1
ATOM 973 N N . GLN A 1 126 ? -10.927 12.423 0.869 1.00 78.12 126 GLN A N 1
ATOM 974 C CA . GLN A 1 126 ? -12.337 12.775 0.923 1.00 78.12 126 GLN A CA 1
ATOM 975 C C . GLN A 1 126 ? -12.697 13.649 -0.271 1.00 78.12 126 GLN A C 1
ATOM 977 O O . GLN A 1 126 ? -11.923 14.504 -0.700 1.00 78.12 126 GLN A O 1
ATOM 982 N N . GLN A 1 127 ? -13.897 13.446 -0.806 1.00 70.69 127 GLN A N 1
ATOM 983 C CA . GLN A 1 127 ? -14.428 14.351 -1.811 1.00 70.69 127 GLN A CA 1
ATOM 984 C C . GLN A 1 127 ? -14.746 15.698 -1.154 1.00 70.69 127 GLN A C 1
ATOM 986 O O . GLN A 1 127 ? -15.455 15.757 -0.148 1.00 70.69 127 GLN A O 1
ATOM 991 N N . SER A 1 128 ? -14.219 16.779 -1.730 1.00 62.03 128 SER A N 1
ATOM 992 C CA . SER A 1 128 ? -14.512 18.143 -1.298 1.00 62.03 128 SER A CA 1
ATOM 993 C C . SER A 1 128 ? -16.018 18.417 -1.366 1.00 62.03 128 SER A C 1
ATOM 995 O O . SER A 1 128 ? -16.661 18.204 -2.397 1.00 62.03 128 SER A O 1
ATOM 997 N N . LEU A 1 129 ? -16.584 18.947 -0.277 1.00 57.38 129 LEU A N 1
ATOM 998 C CA . LEU A 1 129 ? -17.984 19.390 -0.231 1.00 57.38 129 LEU A CA 1
ATOM 999 C C . LEU A 1 129 ? -18.277 20.514 -1.244 1.00 57.38 129 LEU A C 1
ATOM 1001 O O . LEU A 1 129 ? -19.430 20.686 -1.634 1.00 57.38 129 LEU A O 1
ATOM 1005 N N . ALA A 1 130 ? -17.254 21.250 -1.700 1.00 58.06 130 ALA A N 1
ATOM 1006 C CA . ALA A 1 130 ? -17.407 22.271 -2.736 1.00 58.06 130 ALA A CA 1
ATOM 1007 C C . ALA A 1 130 ? -17.708 21.667 -4.122 1.00 58.06 130 ALA A C 1
ATOM 1009 O O . ALA A 1 130 ? -18.444 22.274 -4.895 1.00 58.06 130 ALA A O 1
ATOM 1010 N N . ASP A 1 131 ? -17.220 20.454 -4.405 1.00 55.09 131 ASP A N 1
ATOM 1011 C CA . ASP A 1 131 ? -17.456 19.764 -5.682 1.00 55.09 131 ASP A CA 1
ATOM 1012 C C . ASP A 1 131 ? -18.772 18.972 -5.680 1.00 55.09 131 ASP A C 1
ATOM 1014 O O . ASP A 1 131 ? -19.425 18.826 -6.714 1.00 55.09 131 ASP A O 1
ATOM 1018 N N . ALA A 1 132 ? -19.217 18.502 -4.508 1.00 52.72 132 ALA A N 1
ATOM 1019 C CA . ALA A 1 132 ? -20.511 17.833 -4.358 1.00 52.72 132 ALA A CA 1
ATOM 1020 C C . ALA A 1 132 ? -21.699 18.781 -4.622 1.00 52.72 132 ALA A C 1
ATOM 1022 O O . ALA A 1 132 ? -22.743 18.351 -5.110 1.00 52.72 132 ALA A O 1
ATOM 1023 N N . ALA A 1 133 ? -21.530 20.081 -4.352 1.00 50.09 133 ALA A N 1
ATOM 1024 C CA . ALA A 1 133 ? -22.551 21.102 -4.583 1.00 50.09 133 ALA A CA 1
ATOM 1025 C C . ALA A 1 133 ? -22.765 21.456 -6.070 1.00 50.09 133 ALA A C 1
ATOM 1027 O O . ALA A 1 133 ? -23.753 22.109 -6.393 1.00 50.09 133 ALA A O 1
ATOM 1028 N N . LEU A 1 134 ? -21.878 21.022 -6.978 1.00 52.12 134 LEU A N 1
ATOM 1029 C CA . LEU A 1 134 ? -21.976 21.284 -8.422 1.00 52.12 134 LEU A CA 1
ATOM 1030 C C . LEU A 1 134 ? -22.681 20.170 -9.223 1.00 52.12 134 LEU A C 1
ATOM 1032 O O . LEU A 1 134 ? -22.709 20.238 -10.450 1.00 52.12 134 LEU A O 1
ATOM 1036 N N . THR A 1 135 ? -23.249 19.155 -8.558 1.00 50.97 135 THR A N 1
ATOM 1037 C CA . THR A 1 135 ? -23.909 18.002 -9.216 1.00 50.97 135 THR A CA 1
ATOM 1038 C C . THR A 1 135 ? -25.417 17.909 -8.914 1.00 50.97 135 THR A C 1
ATOM 1040 O O . THR A 1 135 ? -25.964 16.811 -8.812 1.00 50.97 135 THR A O 1
ATOM 1043 N N . LEU A 1 136 ? -26.106 19.048 -8.774 1.00 41.47 136 LEU A N 1
ATOM 1044 C CA . LEU A 1 136 ? -27.576 19.123 -8.750 1.00 41.47 136 LEU A CA 1
ATOM 1045 C C . LEU A 1 136 ? -28.099 20.087 -9.814 1.00 41.47 136 LEU A C 1
ATOM 1047 O O . LEU A 1 136 ? -27.579 21.223 -9.878 1.00 41.47 136 LEU A O 1
#

InterPro domains:
  IPR015590 Aldehyde dehydrogenase domain [PF00171] (28-81)
  IPR016161 Aldehyde/histidinol dehydrogenase [SSF53720] (28-122)
  IPR016163 Aldehyde dehydrogenase, C-terminal [G3DSA:3.40.309.10] (30-132)

Foldseek 3Di:
DCPPDQAEAAPQPDPDPNYDYDDLPDAAEAEADPPDPLLVCLVPQVCLCQVVVNPGSHRHPYYHYDPNCVVVNVVSNLVVCVVVVVDDDDPDDPPDDVVVVVLVVCVVQVQWDWDDDPNDTDIHGDDRPVVVVVPD